Protein AF-A0A965KS32-F1 (afdb_monomer_lite)

Foldseek 3Di:
DPPPQAFQWKWFWKAFQPPRDIDTRATEGCFDQDCPPDNQAGPVRHGPVSHPYYDVGPVRLVVLCDDDPDRMRTVDIDTHGDD

Structure (mmCIF, N/CA/C/O backbone):
data_AF-A0A965KS32-F1
#
_entry.id   AF-A0A965KS32-F1
#
loop_
_atom_site.group_PDB
_atom_site.id
_atom_site.type_symbol
_atom_site.label_atom_id
_atom_site.label_alt_id
_atom_site.label_comp_id
_atom_site.label_asym_id
_atom_site.label_entity_id
_atom_site.label_seq_id
_atom_site.pdbx_PDB_ins_code
_atom_site.Cartn_x
_atom_site.Cartn_y
_atom_site.Cartn_z
_atom_site.occupancy
_atom_site.B_iso_or_equiv
_atom_site.auth_seq_id
_atom_site.auth_comp_id
_atom_site.auth_asym_id
_atom_site.auth_atom_id
_atom_site.pdbx_PDB_model_num
ATOM 1 N N . MET A 1 1 ? 20.712 -21.154 -5.088 1.00 40.56 1 MET A N 1
ATOM 2 C CA . MET A 1 1 ? 20.517 -19.900 -4.335 1.00 40.56 1 MET A CA 1
ATOM 3 C C . MET A 1 1 ? 19.048 -19.572 -4.479 1.00 40.56 1 MET A C 1
ATOM 5 O O . MET A 1 1 ? 18.605 -19.418 -5.605 1.00 40.56 1 MET A O 1
ATOM 9 N N . THR A 1 2 ? 18.270 -19.620 -3.404 1.00 44.31 2 THR A N 1
ATOM 10 C CA . THR A 1 2 ? 16.883 -19.144 -3.433 1.00 44.31 2 THR A CA 1
ATOM 11 C C . THR A 1 2 ? 16.954 -17.632 -3.604 1.00 44.31 2 THR A C 1
ATOM 13 O O . THR A 1 2 ? 17.351 -16.942 -2.669 1.00 44.31 2 THR A O 1
ATOM 16 N N . GLN A 1 3 ? 16.693 -17.127 -4.813 1.00 51.78 3 GLN A N 1
ATOM 17 C CA . GLN A 1 3 ? 16.404 -15.708 -4.988 1.00 51.78 3 GLN A CA 1
ATOM 18 C C . GLN A 1 3 ? 15.161 -15.435 -4.148 1.00 51.78 3 GLN A C 1
ATOM 20 O O . GLN A 1 3 ? 14.081 -15.940 -4.443 1.00 51.78 3 GLN A O 1
ATOM 25 N N . SER A 1 4 ? 15.334 -14.728 -3.038 1.00 58.56 4 SER A N 1
ATOM 26 C CA . SER A 1 4 ? 14.212 -14.097 -2.366 1.00 58.56 4 SER A CA 1
ATOM 27 C C . SER A 1 4 ? 13.691 -13.057 -3.353 1.00 58.56 4 SER A C 1
ATOM 29 O O . SER A 1 4 ? 14.357 -12.041 -3.545 1.00 58.56 4 SER A O 1
ATOM 31 N N . ASN A 1 5 ? 12.584 -13.337 -4.046 1.00 78.75 5 ASN A N 1
ATOM 32 C CA . ASN A 1 5 ? 11.924 -12.318 -4.856 1.00 78.75 5 ASN A CA 1
ATOM 33 C C . ASN A 1 5 ? 11.577 -11.168 -3.910 1.00 78.75 5 ASN A C 1
ATOM 35 O O . ASN A 1 5 ? 10.799 -11.346 -2.974 1.00 78.75 5 ASN A O 1
ATOM 39 N N . GLN A 1 6 ? 12.227 -10.022 -4.094 1.00 87.19 6 GLN A N 1
ATOM 40 C CA . GLN A 1 6 ? 11.881 -8.815 -3.361 1.00 87.19 6 GLN A CA 1
ATOM 41 C C . GLN A 1 6 ? 10.502 -8.361 -3.859 1.00 87.19 6 GLN A C 1
ATOM 43 O O . GLN A 1 6 ? 10.285 -8.363 -5.075 1.00 87.19 6 GLN A O 1
ATOM 48 N N . PRO A 1 7 ? 9.557 -8.027 -2.965 1.00 93.75 7 PRO A N 1
ATOM 49 C CA . PRO A 1 7 ? 8.279 -7.490 -3.401 1.00 93.75 7 PRO A CA 1
ATOM 50 C C . PRO A 1 7 ? 8.490 -6.139 -4.090 1.00 93.75 7 PRO A C 1
ATOM 52 O O . PRO A 1 7 ? 9.342 -5.353 -3.675 1.00 93.75 7 PRO A O 1
ATOM 55 N N . ILE A 1 8 ? 7.709 -5.891 -5.135 1.00 94.81 8 ILE A N 1
ATOM 56 C CA . ILE A 1 8 ? 7.701 -4.633 -5.900 1.00 94.81 8 ILE A CA 1
ATOM 57 C C . ILE A 1 8 ? 6.576 -3.689 -5.458 1.00 94.81 8 ILE A C 1
ATOM 59 O O . ILE A 1 8 ? 6.531 -2.538 -5.877 1.00 94.81 8 ILE A O 1
ATOM 63 N N . GLY A 1 9 ? 5.674 -4.179 -4.611 1.00 96.19 9 GLY A N 1
ATOM 64 C CA . GLY A 1 9 ? 4.531 -3.440 -4.097 1.00 96.19 9 GLY A CA 1
ATOM 65 C C . GLY A 1 9 ? 3.595 -4.346 -3.308 1.00 96.19 9 GLY A C 1
ATOM 66 O O . GLY A 1 9 ? 3.963 -5.466 -2.929 1.00 96.19 9 GLY A O 1
ATOM 67 N N . ALA A 1 10 ? 2.369 -3.884 -3.089 1.00 97.38 10 ALA A N 1
ATOM 68 C CA . ALA A 1 10 ? 1.302 -4.664 -2.480 1.00 97.38 10 ALA A CA 1
ATOM 69 C C . ALA A 1 10 ? -0.078 -4.225 -2.979 1.00 97.38 10 ALA A C 1
ATOM 71 O O . ALA A 1 10 ? -0.329 -3.035 -3.140 1.00 97.38 10 ALA A O 1
ATOM 72 N N . TYR A 1 11 ? -0.993 -5.175 -3.150 1.00 97.31 11 TYR A N 1
ATOM 73 C CA . TYR A 1 11 ? -2.415 -4.860 -3.285 1.00 97.31 11 TYR A CA 1
ATOM 74 C C . TYR A 1 11 ? -3.034 -4.813 -1.897 1.00 97.31 11 TYR A C 1
ATOM 76 O O . TYR A 1 11 ? -2.897 -5.765 -1.129 1.00 97.31 11 TYR A O 1
ATOM 84 N N . ALA A 1 12 ? -3.702 -3.716 -1.571 1.00 97.19 12 ALA A N 1
ATOM 85 C CA . ALA A 1 12 ? -4.235 -3.460 -0.248 1.00 97.19 12 ALA A CA 1
ATOM 86 C C . ALA A 1 12 ? -5.747 -3.227 -0.260 1.00 97.19 12 ALA A C 1
ATOM 88 O O . ALA A 1 12 ? -6.339 -2.750 -1.231 1.00 97.19 12 ALA A O 1
ATOM 89 N N . VAL A 1 13 ? -6.348 -3.550 0.881 1.00 97.56 13 VAL A N 1
ATOM 90 C CA . VAL A 1 13 ? -7.675 -3.091 1.278 1.00 97.56 13 VAL A CA 1
ATOM 91 C C . VAL A 1 13 ? -7.474 -1.906 2.206 1.00 97.56 13 VAL A C 1
ATOM 93 O O . VAL A 1 13 ? -6.756 -2.022 3.205 1.00 97.56 13 VAL A O 1
ATOM 96 N N . ILE A 1 14 ? -8.108 -0.783 1.892 1.00 96.81 14 ILE A N 1
ATOM 97 C CA . ILE A 1 14 ? -8.055 0.427 2.715 1.00 96.81 14 ILE A CA 1
ATOM 98 C C . ILE A 1 14 ? -9.439 0.765 3.253 1.00 96.81 14 ILE A C 1
ATOM 100 O O . ILE A 1 14 ? -10.452 0.405 2.657 1.00 96.81 14 ILE A O 1
ATOM 104 N N . GLN A 1 15 ? -9.474 1.511 4.351 1.00 96.31 15 GLN A N 1
ATOM 105 C CA . GLN A 1 15 ? -10.667 2.192 4.834 1.00 96.31 15 GLN A CA 1
ATOM 106 C C . GLN A 1 15 ? -10.455 3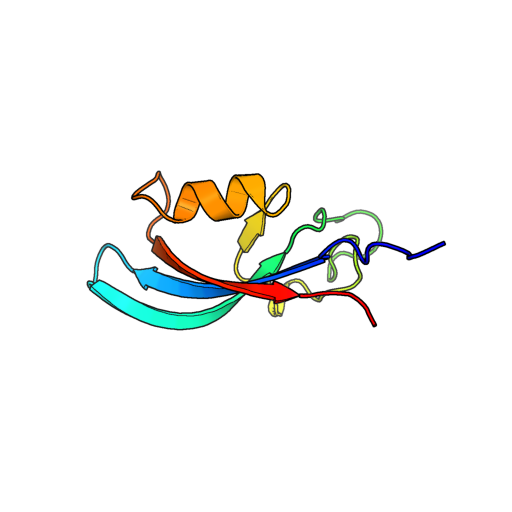.703 4.773 1.00 96.31 15 GLN A C 1
ATOM 108 O O . GLN A 1 15 ? -9.525 4.222 5.395 1.00 96.31 15 GLN A O 1
ATOM 113 N N . TRP A 1 16 ? -11.348 4.414 4.091 1.00 95.31 16 TRP A N 1
ATOM 114 C CA . TRP A 1 16 ? -11.382 5.874 4.077 1.00 95.31 16 TRP A CA 1
ATOM 115 C C . TRP A 1 16 ? -11.817 6.410 5.441 1.00 95.31 16 TRP A C 1
ATOM 117 O O . TRP A 1 16 ? -12.820 5.969 6.006 1.00 95.31 16 TRP A O 1
ATOM 127 N N . LEU A 1 17 ? -11.072 7.365 5.998 1.00 92.81 17 LEU A N 1
ATOM 128 C CA . LEU A 1 17 ? -11.299 7.843 7.365 1.00 92.81 17 LEU A CA 1
ATOM 129 C C . LEU A 1 17 ? -12.500 8.781 7.498 1.00 92.81 17 LEU A C 1
ATOM 131 O O . LEU A 1 17 ? -13.114 8.813 8.565 1.00 92.81 17 LEU A O 1
ATOM 135 N N . ASP A 1 18 ? -12.830 9.519 6.439 1.00 92.69 18 ASP A N 1
ATOM 136 C CA . ASP A 1 18 ? -13.958 10.455 6.419 1.00 92.69 18 ASP A CA 1
ATOM 137 C C . ASP A 1 18 ? -15.308 9.723 6.342 1.00 92.69 18 ASP A C 1
ATOM 139 O O . ASP A 1 18 ? -16.204 9.959 7.152 1.00 92.69 18 ASP A O 1
ATOM 143 N N . SER A 1 19 ? -15.428 8.777 5.407 1.00 94.25 19 SER A N 1
ATOM 144 C CA . SER A 1 19 ? -16.688 8.076 5.122 1.00 94.25 19 SER A CA 1
ATOM 145 C C . SER A 1 19 ? -16.799 6.701 5.792 1.00 94.25 19 SER A C 1
ATOM 147 O O . SER A 1 19 ? -17.882 6.120 5.840 1.00 94.25 19 SER A O 1
ATOM 149 N N . ASN A 1 20 ? -15.699 6.186 6.356 1.00 92.50 20 ASN A N 1
ATOM 150 C CA . ASN A 1 20 ? -15.607 4.841 6.931 1.00 92.50 20 ASN A CA 1
ATOM 151 C C . ASN A 1 20 ? -15.969 3.729 5.919 1.00 92.50 20 ASN A C 1
ATOM 153 O O . ASN A 1 20 ? -16.437 2.658 6.309 1.00 92.50 20 ASN A O 1
ATOM 157 N N . GLU A 1 21 ? -15.763 4.004 4.628 1.00 96.38 21 GLU A N 1
ATOM 158 C CA . GLU A 1 21 ? -15.955 3.067 3.521 1.00 96.38 21 GLU A CA 1
ATOM 159 C C . GLU A 1 21 ? -14.667 2.289 3.260 1.00 96.38 21 GLU A C 1
ATOM 161 O O . GLU A 1 21 ? -13.573 2.853 3.304 1.00 96.38 21 GLU A O 1
ATOM 166 N N . GLU A 1 22 ? -14.806 0.997 2.979 1.00 96.62 22 GLU A N 1
ATOM 167 C CA . GLU A 1 22 ? -13.698 0.122 2.607 1.00 96.62 22 GLU A CA 1
ATOM 168 C C . GLU A 1 22 ? -13.623 -0.010 1.085 1.00 96.62 22 GLU A C 1
ATOM 170 O O . GLU A 1 22 ? -14.653 -0.05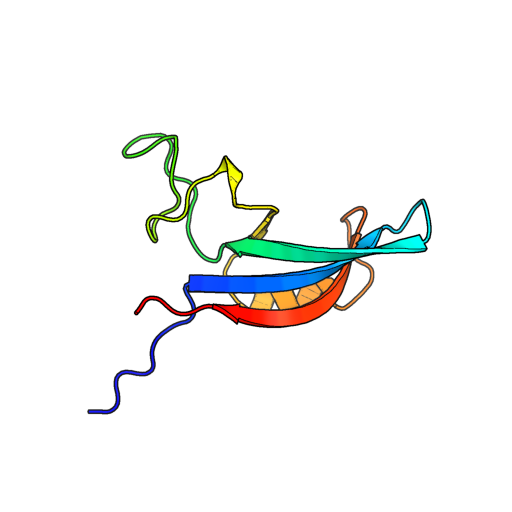3 0.408 1.00 96.62 22 GLU A O 1
ATOM 175 N N . GLY A 1 23 ? -12.411 -0.113 0.548 1.00 95.62 23 GLY A N 1
ATOM 176 C CA . GLY A 1 23 ? -12.197 -0.457 -0.852 1.00 95.62 23 GLY A CA 1
ATOM 177 C C . GLY A 1 23 ? -10.991 -1.373 -1.024 1.00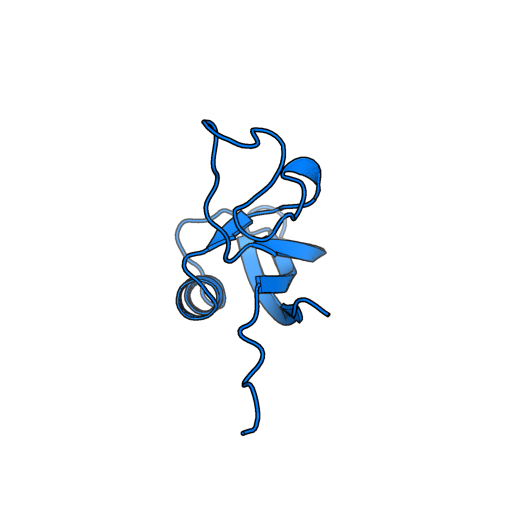 95.62 23 GLY A C 1
ATOM 178 O O . GLY A 1 23 ? -10.016 -1.284 -0.273 1.00 95.62 23 GLY A O 1
ATOM 179 N N . ASP A 1 24 ? -11.085 -2.271 -1.999 1.00 96.12 24 ASP A N 1
ATOM 180 C CA . ASP A 1 24 ? -10.072 -3.266 -2.332 1.00 96.12 24 ASP A CA 1
ATOM 181 C C . ASP A 1 24 ? -9.390 -2.975 -3.675 1.00 96.12 24 ASP A C 1
ATOM 183 O O . ASP A 1 24 ? -9.874 -2.192 -4.491 1.00 96.12 24 ASP A O 1
ATOM 187 N N . GLY A 1 25 ? -8.245 -3.622 -3.898 1.00 94.19 25 GLY A N 1
ATOM 188 C CA . GLY A 1 25 ? -7.521 -3.540 -5.167 1.00 94.19 25 GLY A CA 1
ATOM 189 C C . GLY A 1 25 ? -6.633 -2.305 -5.317 1.00 94.19 25 GLY A C 1
ATOM 190 O O . GLY A 1 25 ? -6.147 -2.047 -6.414 1.00 94.19 25 GLY A O 1
ATOM 191 N N . TYR A 1 26 ? -6.376 -1.562 -4.239 1.00 96.56 26 TYR A N 1
ATOM 192 C CA . TYR A 1 26 ? -5.463 -0.422 -4.273 1.00 96.56 26 TYR A CA 1
ATOM 193 C C . TYR A 1 26 ? -4.015 -0.895 -4.303 1.00 96.56 26 TYR A C 1
ATOM 195 O O . TYR A 1 26 ? -3.569 -1.589 -3.388 1.00 96.56 26 TYR A O 1
ATOM 203 N N . TYR A 1 27 ? -3.276 -0.523 -5.343 1.00 97.12 27 TYR A N 1
ATOM 204 C CA . TYR A 1 27 ? -1.881 -0.916 -5.478 1.00 97.12 27 TYR A CA 1
ATOM 205 C C . TYR A 1 27 ? -0.942 0.112 -4.841 1.00 97.12 27 TYR A C 1
ATOM 207 O O . TYR A 1 27 ? -0.918 1.281 -5.220 1.00 97.12 27 TYR A O 1
ATOM 215 N N . PHE A 1 28 ? -0.143 -0.346 -3.886 1.00 96.31 28 PHE A N 1
ATOM 216 C CA . PHE A 1 28 ? 0.918 0.417 -3.249 1.00 96.31 28 PHE A CA 1
ATOM 217 C C . PHE A 1 28 ? 2.245 0.027 -3.895 1.00 96.31 28 PHE A C 1
ATOM 219 O O . PHE A 1 28 ? 2.678 -1.119 -3.754 1.00 96.31 28 PHE A O 1
ATOM 226 N N . SER A 1 29 ? 2.883 0.953 -4.607 1.00 95.69 29 SER A N 1
ATOM 227 C CA . SER A 1 29 ? 4.178 0.698 -5.237 1.00 95.69 29 SER A CA 1
ATOM 228 C C . SER A 1 29 ? 5.318 0.829 -4.226 1.00 95.69 29 SER A C 1
ATOM 230 O O . SER A 1 29 ? 5.313 1.736 -3.395 1.00 95.69 29 SER A O 1
ATOM 232 N N . PHE A 1 30 ? 6.304 -0.072 -4.313 1.00 95.19 30 PHE A N 1
ATOM 233 C CA . PHE A 1 30 ? 7.595 0.060 -3.624 1.00 95.19 30 PHE A CA 1
ATOM 234 C C . PHE A 1 30 ? 8.702 0.615 -4.526 1.00 95.19 30 PHE A C 1
ATOM 236 O O . PHE A 1 30 ? 9.874 0.614 -4.147 1.00 95.19 30 PHE A O 1
ATOM 243 N N . GLY A 1 31 ? 8.341 0.999 -5.748 1.00 90.94 31 GLY A N 1
ATOM 244 C CA . GLY A 1 31 ? 9.219 1.654 -6.698 1.00 90.94 31 GLY A CA 1
ATOM 245 C C . GLY A 1 31 ? 9.372 3.139 -6.401 1.00 90.94 31 GLY A C 1
ATOM 246 O O . GLY A 1 31 ? 8.655 3.727 -5.597 1.00 90.94 31 GLY A O 1
ATOM 247 N N . GLU A 1 32 ? 10.323 3.751 -7.090 1.00 87.50 32 GLU A N 1
ATOM 248 C CA . GLU A 1 32 ? 10.529 5.194 -7.071 1.00 87.50 32 GLU A CA 1
ATOM 249 C C . GLU A 1 32 ? 9.883 5.792 -8.318 1.00 87.50 32 GLU A C 1
ATOM 251 O O . GLU A 1 32 ? 10.061 5.265 -9.421 1.00 87.50 32 GLU A O 1
ATOM 256 N N . TYR A 1 33 ? 9.164 6.898 -8.143 1.00 79.19 33 TYR A N 1
ATOM 257 C CA . TYR A 1 33 ? 8.689 7.715 -9.254 1.00 79.19 33 TYR A CA 1
ATOM 258 C C . TYR A 1 33 ? 9.891 8.317 -10.002 1.00 79.19 33 TYR A C 1
ATOM 260 O O . TYR A 1 33 ? 10.779 8.904 -9.378 1.00 79.19 33 TYR A O 1
ATOM 268 N N . ASN A 1 34 ? 9.948 8.163 -11.329 1.00 70.44 34 ASN A N 1
ATOM 269 C CA . ASN A 1 34 ? 11.101 8.562 -12.144 1.00 70.44 34 ASN A CA 1
ATOM 270 C C . ASN A 1 34 ? 10.685 9.434 -13.337 1.00 70.44 34 ASN A C 1
ATOM 272 O O . ASN A 1 34 ? 10.628 8.971 -14.477 1.00 70.44 34 ASN A O 1
ATOM 276 N N . GLU A 1 35 ? 10.473 10.727 -13.075 1.00 68.94 35 GLU A N 1
ATOM 277 C CA . GLU A 1 35 ? 10.059 11.705 -14.094 1.00 68.94 35 GLU A CA 1
ATOM 278 C C . GLU A 1 35 ? 11.048 11.857 -15.267 1.00 68.94 35 GLU A C 1
ATOM 280 O O . GLU A 1 35 ? 10.649 12.232 -16.369 1.00 68.94 35 GLU A O 1
ATOM 285 N N . ASP A 1 36 ? 12.334 11.562 -15.050 1.00 70.81 36 ASP A N 1
ATOM 286 C CA . ASP A 1 36 ? 13.398 11.793 -16.032 1.00 70.81 36 ASP A CA 1
ATOM 287 C C . ASP A 1 36 ? 13.525 10.678 -17.087 1.00 70.81 36 ASP A C 1
ATOM 289 O O . ASP A 1 36 ? 14.030 10.935 -18.184 1.00 70.81 36 ASP A O 1
ATOM 293 N N . ASN A 1 37 ? 13.123 9.438 -16.778 1.00 63.62 37 ASN A N 1
ATOM 294 C CA . ASN A 1 37 ? 13.352 8.284 -17.666 1.00 63.62 37 ASN A CA 1
ATOM 295 C C . ASN A 1 37 ? 12.076 7.645 -18.207 1.00 63.62 37 ASN A C 1
ATOM 297 O O . ASN A 1 37 ? 12.074 7.218 -19.362 1.00 63.62 37 ASN A O 1
ATOM 301 N N . ASP A 1 38 ? 11.025 7.558 -17.396 1.00 70.88 38 ASP A N 1
ATOM 302 C CA . ASP A 1 38 ? 9.738 7.006 -17.806 1.00 70.88 38 ASP A CA 1
ATOM 303 C C . ASP A 1 38 ? 8.648 7.681 -16.961 1.00 70.88 38 ASP A C 1
ATOM 305 O O . ASP A 1 38 ? 8.385 7.248 -15.844 1.00 70.88 38 ASP A O 1
ATOM 309 N N . PRO A 1 39 ? 8.058 8.788 -17.444 1.00 75.31 39 PRO A N 1
ATOM 310 C CA . PRO A 1 39 ? 7.120 9.586 -16.654 1.00 75.31 39 PRO A CA 1
ATOM 311 C C . PRO A 1 39 ? 5.779 8.880 -16.414 1.00 75.31 39 PRO A C 1
ATOM 313 O O . PRO A 1 39 ? 4.906 9.466 -15.783 1.00 75.31 39 PRO A O 1
ATOM 316 N N . ASP A 1 40 ? 5.602 7.684 -16.981 1.00 85.25 40 ASP A N 1
ATOM 317 C CA . ASP A 1 40 ? 4.375 6.905 -16.905 1.00 85.25 40 ASP A CA 1
ATOM 318 C C . ASP A 1 40 ? 4.548 5.617 -16.080 1.00 85.25 40 ASP A C 1
ATOM 320 O O . ASP A 1 40 ? 3.571 4.873 -15.950 1.00 85.25 40 ASP A O 1
ATOM 324 N N . HIS A 1 41 ? 5.757 5.302 -15.583 1.00 88.94 41 HIS A N 1
ATOM 325 C CA . HIS A 1 41 ? 6.028 4.089 -14.808 1.00 88.94 41 HIS A CA 1
ATOM 326 C C . HIS A 1 41 ? 6.975 4.311 -13.615 1.00 88.94 41 HIS A C 1
ATOM 328 O O . HIS A 1 41 ? 7.940 5.073 -13.676 1.00 88.94 41 HIS A O 1
ATOM 334 N N . ASP A 1 42 ? 6.783 3.520 -12.558 1.00 87.62 42 ASP A N 1
ATOM 335 C CA . ASP A 1 42 ? 7.729 3.419 -11.447 1.00 87.62 42 ASP A CA 1
ATOM 336 C C . ASP A 1 42 ? 9.042 2.705 -11.836 1.00 87.62 42 ASP A C 1
ATOM 338 O O . ASP A 1 42 ? 9.196 2.109 -12.910 1.00 87.62 42 ASP A O 1
ATOM 342 N N . SER A 1 43 ? 10.005 2.686 -10.912 1.00 88.44 43 SER A N 1
ATOM 343 C CA . SER A 1 43 ? 11.295 2.003 -11.098 1.00 88.44 43 SER A CA 1
ATOM 344 C C . SER A 1 43 ? 11.209 0.478 -11.306 1.00 88.44 43 SER A C 1
ATOM 346 O O . SER A 1 43 ? 12.195 -0.143 -11.725 1.00 88.44 43 SER A O 1
ATOM 348 N N . PHE A 1 44 ? 10.051 -0.147 -11.070 1.00 88.31 44 PHE A N 1
ATOM 349 C CA . PHE A 1 44 ? 9.784 -1.558 -11.351 1.00 88.31 44 PHE A CA 1
ATOM 350 C C . PHE A 1 44 ? 9.020 -1.794 -12.662 1.00 88.31 44 PHE A C 1
ATOM 352 O O . PHE A 1 44 ? 8.942 -2.953 -13.101 1.00 88.31 44 PHE A O 1
ATOM 359 N N . GLY A 1 45 ? 8.567 -0.736 -13.337 1.00 87.62 45 GLY A N 1
ATOM 360 C CA . GLY A 1 45 ? 7.808 -0.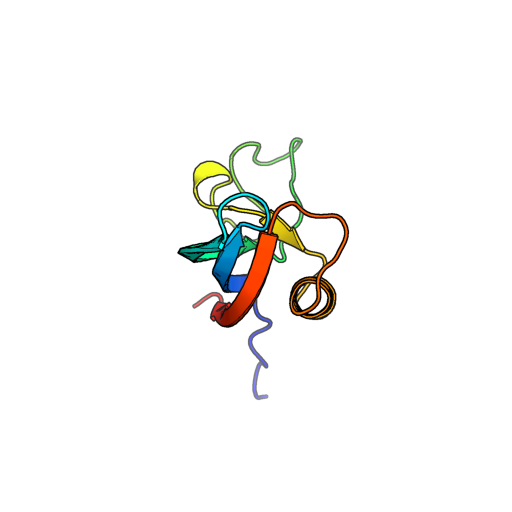770 -14.584 1.00 87.62 45 GLY A CA 1
ATOM 361 C C . GLY A 1 45 ? 6.294 -0.895 -14.391 1.00 87.62 45 GLY A C 1
ATOM 362 O O . GLY A 1 45 ? 5.622 -1.380 -15.300 1.00 87.62 45 GLY A O 1
ATOM 363 N N . VAL A 1 46 ? 5.758 -0.531 -13.224 1.00 89.38 46 VAL A N 1
ATOM 364 C CA . VAL A 1 46 ? 4.310 -0.418 -12.978 1.00 89.38 46 VAL A CA 1
ATOM 365 C C . VAL A 1 46 ? 3.844 0.960 -13.414 1.00 89.38 46 VAL A C 1
ATOM 367 O O . VAL A 1 46 ? 4.507 1.940 -13.104 1.00 89.38 46 VAL A O 1
ATOM 370 N N . ARG A 1 47 ? 2.716 1.044 -14.126 1.00 89.88 47 ARG A N 1
ATOM 371 C CA . ARG A 1 47 ? 2.202 2.326 -14.618 1.00 89.88 47 ARG A CA 1
ATOM 372 C C . ARG A 1 47 ? 1.707 3.201 -13.476 1.00 89.88 47 ARG A C 1
ATOM 374 O O . ARG A 1 47 ? 0.982 2.708 -12.620 1.00 89.88 47 ARG A O 1
ATOM 381 N N . ASP A 1 48 ? 2.008 4.492 -13.525 1.00 87.56 48 ASP A N 1
ATOM 382 C CA . ASP A 1 48 ? 1.570 5.465 -12.517 1.00 87.56 48 ASP A CA 1
ATOM 383 C C . ASP A 1 48 ? 0.048 5.496 -12.325 1.00 87.56 48 ASP A C 1
ATOM 385 O O . ASP A 1 48 ? -0.426 5.549 -11.194 1.00 87.56 48 ASP A O 1
ATOM 389 N N . ASP A 1 49 ? -0.731 5.380 -13.408 1.00 90.31 49 ASP A N 1
ATOM 390 C CA . ASP A 1 49 ? -2.204 5.323 -13.348 1.00 90.31 49 ASP A CA 1
ATOM 391 C C . ASP A 1 49 ? -2.741 4.113 -12.559 1.00 90.31 49 ASP A C 1
ATOM 393 O O . ASP A 1 49 ? -3.875 4.142 -12.075 1.00 90.31 49 ASP A O 1
ATOM 397 N N . ASP A 1 50 ? -1.948 3.044 -12.448 1.00 91.62 50 ASP A N 1
ATOM 398 C CA . ASP A 1 50 ? -2.298 1.840 -11.694 1.00 91.62 50 ASP A CA 1
ATOM 399 C C . ASP A 1 50 ? -1.826 1.930 -10.227 1.00 91.62 50 ASP A C 1
ATOM 401 O O . ASP A 1 50 ? -2.184 1.073 -9.418 1.00 91.62 50 ASP A O 1
ATOM 405 N N . ILE A 1 51 ? -1.042 2.953 -9.858 1.00 94.25 51 ILE A N 1
ATOM 406 C CA . ILE A 1 51 ? -0.487 3.143 -8.513 1.00 94.25 51 ILE A CA 1
ATOM 407 C C . ILE A 1 51 ? -1.411 4.045 -7.700 1.00 94.25 51 ILE A C 1
ATOM 409 O O . ILE A 1 51 ? -1.628 5.215 -8.002 1.00 94.25 51 ILE A O 1
ATOM 413 N N . PHE A 1 52 ? -1.931 3.503 -6.604 1.00 95.38 52 PHE A N 1
ATOM 414 C CA . PHE A 1 52 ? -2.703 4.275 -5.640 1.00 95.38 52 PHE A CA 1
ATOM 415 C C . PHE A 1 52 ? -1.800 5.138 -4.756 1.00 95.38 52 PHE A C 1
ATOM 417 O O . PHE A 1 52 ? -2.120 6.292 -4.476 1.00 95.38 52 PHE A O 1
ATOM 424 N N . PHE A 1 53 ? -0.687 4.569 -4.288 1.00 94.06 53 PHE A N 1
ATOM 425 C CA . PHE A 1 53 ? 0.215 5.245 -3.363 1.00 94.06 53 PHE A CA 1
ATOM 426 C C . PHE A 1 53 ? 1.639 4.686 -3.450 1.00 94.06 53 PHE A C 1
ATOM 428 O O . PHE A 1 53 ? 1.837 3.503 -3.731 1.00 94.06 53 PHE A O 1
ATOM 435 N N . TYR A 1 54 ? 2.628 5.530 -3.175 1.00 93.56 54 TYR A N 1
ATOM 436 C CA . TYR A 1 54 ? 4.043 5.165 -3.159 1.00 93.56 54 TYR A CA 1
ATOM 437 C C . TYR A 1 54 ? 4.533 4.922 -1.732 1.00 93.56 54 TYR A C 1
ATOM 439 O O . TYR A 1 54 ? 4.190 5.668 -0.819 1.00 93.56 54 TYR A O 1
ATOM 447 N N . CYS A 1 55 ? 5.341 3.884 -1.535 1.00 93.19 55 CYS A N 1
ATOM 448 C CA . CYS A 1 55 ? 5.944 3.543 -0.249 1.00 93.19 55 CYS A CA 1
ATOM 449 C C . CYS A 1 55 ? 7.420 3.172 -0.420 1.00 93.19 55 CYS A C 1
ATOM 451 O O . CYS A 1 55 ? 7.783 2.491 -1.372 1.00 93.19 55 CYS A O 1
ATOM 453 N N . ASP A 1 56 ? 8.256 3.478 0.564 1.00 91.56 56 ASP A N 1
ATOM 454 C CA . ASP A 1 56 ? 9.635 3.002 0.704 1.00 91.56 56 ASP A CA 1
ATOM 455 C C . ASP A 1 56 ? 9.659 1.521 1.148 1.00 91.56 56 ASP A C 1
ATOM 457 O O . ASP A 1 56 ? 10.263 1.110 2.135 1.00 91.56 56 ASP A O 1
ATOM 461 N N . GLY A 1 57 ? 8.922 0.658 0.453 1.00 92.25 57 GLY A N 1
ATOM 462 C CA . GLY A 1 57 ? 8.802 -0.757 0.787 1.00 92.25 57 GLY A CA 1
ATOM 463 C C . GLY A 1 57 ? 7.749 -1.096 1.848 1.00 92.25 57 GLY A C 1
ATOM 464 O O . GLY A 1 57 ? 6.995 -0.268 2.359 1.00 92.25 57 GLY A O 1
ATOM 465 N N . GLU A 1 58 ? 7.718 -2.381 2.221 1.00 94.44 58 GLU A N 1
ATOM 466 C CA . GLU A 1 58 ? 6.697 -2.942 3.122 1.00 94.44 58 GLU A CA 1
ATOM 467 C C . GLU A 1 58 ? 6.695 -2.285 4.516 1.00 94.44 58 GLU A C 1
ATOM 469 O O . GLU A 1 58 ? 5.685 -2.289 5.219 1.00 94.44 58 GLU A O 1
ATOM 474 N N . HIS A 1 59 ? 7.829 -1.735 4.950 1.00 93.44 59 HIS A N 1
ATOM 475 C CA . HIS A 1 59 ? 7.933 -1.133 6.273 1.00 93.44 59 HIS A CA 1
ATOM 476 C C . HIS A 1 59 ? 7.101 0.152 6.392 1.00 93.44 59 HIS A C 1
ATOM 478 O O . HIS A 1 59 ? 6.454 0.351 7.422 1.00 93.44 59 HIS A O 1
ATOM 484 N N . GLU A 1 60 ? 7.067 0.976 5.342 1.00 92.94 60 GLU A N 1
ATOM 485 C CA . GLU A 1 60 ? 6.212 2.158 5.287 1.00 92.94 60 GLU A CA 1
ATOM 486 C C . GLU A 1 60 ? 4.745 1.756 5.105 1.00 92.94 60 GLU A C 1
ATOM 488 O O . GLU A 1 60 ? 3.891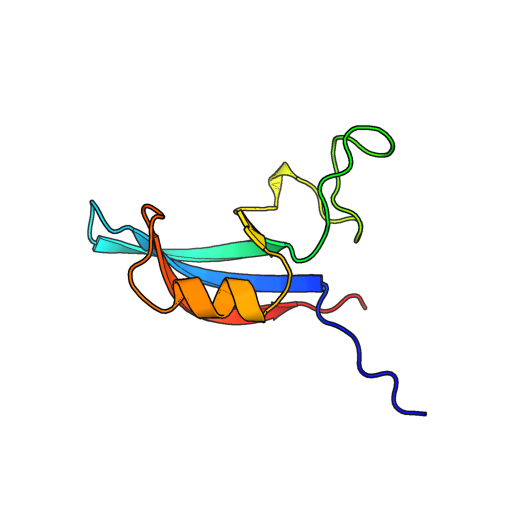 2.256 5.835 1.00 92.94 60 GLU A O 1
ATOM 493 N N . LEU A 1 61 ? 4.452 0.742 4.280 1.00 93.12 61 LEU A N 1
ATOM 494 C CA . LEU A 1 61 ? 3.091 0.204 4.144 1.00 93.12 61 LEU A CA 1
ATOM 495 C C . LEU A 1 61 ? 2.493 -0.223 5.497 1.00 93.12 61 LEU A C 1
ATOM 497 O O . LEU A 1 61 ? 1.349 0.096 5.820 1.00 93.12 61 LEU A O 1
ATOM 501 N N . LYS A 1 62 ? 3.286 -0.908 6.331 1.00 93.50 62 LYS A N 1
ATOM 502 C CA . LYS A 1 62 ? 2.883 -1.316 7.688 1.00 93.50 62 LYS A CA 1
ATOM 503 C C . LYS A 1 62 ? 2.579 -0.137 8.604 1.00 93.50 62 LYS A C 1
ATOM 505 O O . LYS A 1 62 ? 1.792 -0.300 9.536 1.00 93.50 62 LYS A O 1
ATOM 510 N N . SER A 1 63 ? 3.174 1.031 8.370 1.00 93.19 63 SER A N 1
ATOM 511 C CA . SER A 1 63 ? 2.859 2.230 9.152 1.00 93.19 63 SER A CA 1
ATOM 512 C C . SER A 1 63 ? 1.402 2.670 8.944 1.00 93.19 63 SER A C 1
ATOM 514 O O . SER A 1 63 ? 0.741 3.080 9.904 1.00 93.19 63 SER A O 1
ATOM 516 N N . TYR A 1 64 ? 0.857 2.440 7.744 1.00 91.81 64 TYR A N 1
ATOM 517 C CA . TYR A 1 64 ? -0.533 2.735 7.398 1.00 91.81 64 TYR A CA 1
ATOM 518 C C . TYR A 1 64 ? -1.540 1.708 7.921 1.00 91.81 64 TYR A C 1
ATOM 520 O O . TYR A 1 64 ? -2.735 1.936 7.785 1.00 91.81 64 TYR A O 1
ATOM 528 N N . LEU A 1 65 ? -1.111 0.620 8.576 1.00 88.94 65 LEU A N 1
ATOM 529 C CA . LEU A 1 65 ? -2.021 -0.268 9.327 1.00 88.94 65 LEU A CA 1
ATOM 530 C C . LEU A 1 65 ? -2.608 0.409 10.575 1.00 88.94 65 LEU A C 1
ATOM 532 O O . LEU A 1 65 ? -3.532 -0.098 11.212 1.00 88.94 65 LEU A O 1
ATOM 536 N N . THR A 1 66 ? -2.042 1.549 10.962 1.00 87.44 66 THR A N 1
ATOM 537 C CA . THR A 1 66 ? -2.538 2.394 12.045 1.00 87.44 66 THR A CA 1
ATOM 538 C C . THR A 1 66 ? -2.978 3.739 11.484 1.00 87.44 66 THR A C 1
ATOM 540 O O . THR A 1 66 ? -2.475 4.168 10.450 1.00 87.44 66 THR A O 1
ATOM 543 N N . LYS A 1 67 ? -3.919 4.420 12.155 1.00 77.19 67 LYS A N 1
ATOM 544 C CA . LYS A 1 67 ? -4.342 5.771 11.752 1.00 77.19 67 LYS A CA 1
ATOM 545 C C . LYS A 1 67 ? -3.138 6.718 11.763 1.00 77.19 67 LYS A C 1
ATOM 547 O O . LYS A 1 67 ? -2.648 7.065 12.838 1.00 77.19 67 LYS A O 1
ATOM 552 N N . GLY A 1 68 ? -2.684 7.089 10.569 1.00 77.38 68 GLY A N 1
ATOM 553 C CA . GLY A 1 68 ? -1.574 8.003 10.325 1.00 77.38 68 GLY A CA 1
ATOM 554 C C . GLY A 1 68 ? -2.048 9.385 9.877 1.00 77.38 68 GLY A C 1
ATOM 555 O O . GLY A 1 68 ? -3.110 9.850 10.288 1.00 77.38 68 GLY A O 1
ATOM 556 N N . SER A 1 69 ? -1.228 10.034 9.051 1.00 79.81 69 SER A N 1
ATOM 557 C CA . SER A 1 69 ? -1.502 11.358 8.474 1.00 79.81 69 SER A CA 1
ATOM 558 C C . SER A 1 69 ? -2.375 11.318 7.218 1.00 79.81 69 SER A C 1
ATOM 560 O O . SER A 1 69 ? -2.874 12.362 6.813 1.00 79.81 69 SER A O 1
ATOM 562 N N . GLU A 1 70 ? -2.541 10.142 6.614 1.00 89.94 70 GLU A N 1
ATOM 563 C CA . GLU A 1 70 ? -3.306 9.962 5.381 1.00 89.94 70 GLU A CA 1
ATOM 564 C C . GLU A 1 70 ? -4.811 9.853 5.653 1.00 89.94 70 GLU A C 1
ATOM 566 O O . GLU A 1 70 ? -5.246 9.434 6.730 1.00 89.94 70 GLU A O 1
ATOM 571 N N . ASP A 1 71 ? -5.615 10.158 4.634 1.00 92.88 71 ASP A N 1
ATOM 572 C CA . ASP A 1 71 ? -7.080 10.059 4.680 1.00 92.88 71 ASP A CA 1
ATOM 573 C C . ASP A 1 71 ? -7.601 8.608 4.609 1.00 92.88 71 ASP A C 1
ATOM 575 O O . ASP A 1 71 ? -8.812 8.367 4.565 1.00 92.88 71 ASP A O 1
ATOM 579 N N . PHE A 1 72 ? -6.698 7.626 4.633 1.00 94.69 72 PHE A N 1
ATOM 580 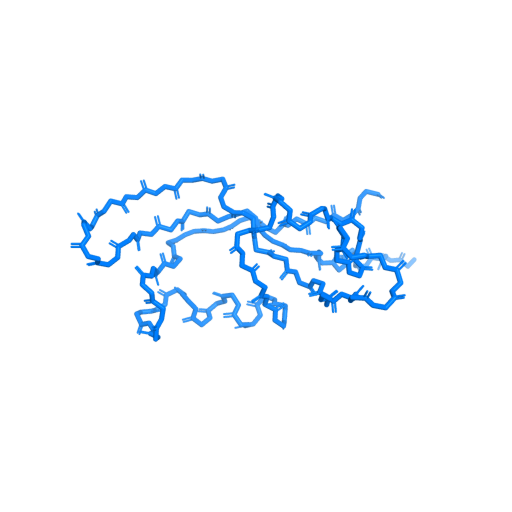C CA . PHE A 1 72 ? -6.998 6.201 4.648 1.00 94.69 72 PHE A CA 1
ATOM 581 C C . PHE A 1 72 ? -6.170 5.451 5.702 1.00 94.69 72 PHE A C 1
ATOM 583 O O . PHE A 1 72 ? -5.141 5.918 6.190 1.00 94.69 72 PHE A O 1
ATOM 590 N N . VAL A 1 73 ? -6.623 4.248 6.046 1.00 96.25 73 VAL A N 1
ATOM 591 C CA . VAL A 1 73 ? -5.858 3.254 6.811 1.00 96.25 73 VAL A CA 1
ATOM 592 C C . VAL A 1 73 ? -5.863 1.938 6.039 1.00 96.25 73 VAL A C 1
ATOM 594 O O . VAL A 1 73 ? -6.895 1.545 5.499 1.00 96.25 73 VAL A O 1
ATOM 597 N N . VAL A 1 74 ? -4.727 1.253 5.969 1.00 96.19 74 VAL A N 1
ATOM 598 C CA . VAL A 1 74 ? -4.623 -0.089 5.388 1.00 96.19 74 VAL A CA 1
ATOM 599 C C . VAL A 1 74 ? -5.190 -1.096 6.389 1.00 96.19 74 VAL A C 1
ATOM 601 O O . VAL A 1 74 ? -4.818 -1.103 7.559 1.00 96.19 74 VAL A O 1
ATOM 604 N N . ILE A 1 75 ? -6.094 -1.962 5.940 1.00 95.75 75 ILE A N 1
ATOM 605 C CA . ILE A 1 75 ? -6.700 -3.016 6.769 1.00 95.75 75 ILE A CA 1
ATOM 606 C C . ILE A 1 75 ? -6.011 -4.359 6.518 1.00 95.75 75 ILE A C 1
ATOM 608 O O . ILE A 1 75 ? -5.771 -5.133 7.445 1.00 95.75 75 ILE A O 1
ATOM 612 N N . ALA A 1 76 ? -5.694 -4.638 5.256 1.00 96.25 76 ALA A N 1
ATOM 613 C CA . ALA A 1 76 ? -5.044 -5.860 4.808 1.00 96.25 76 ALA A CA 1
ATOM 614 C C . ALA A 1 76 ? -4.245 -5.581 3.533 1.00 96.25 76 ALA A C 1
ATOM 616 O O . ALA A 1 76 ? -4.563 -4.645 2.802 1.00 96.25 76 ALA A O 1
ATOM 617 N N . TYR A 1 77 ? -3.227 -6.394 3.258 1.00 97.44 77 TYR A N 1
ATOM 618 C CA . TYR A 1 77 ? -2.494 -6.337 1.999 1.00 97.44 77 TYR A CA 1
ATOM 619 C C . TYR A 1 77 ? -1.885 -7.693 1.639 1.00 97.44 77 TYR A C 1
ATOM 621 O O . TYR A 1 77 ? -1.570 -8.497 2.519 1.00 97.44 77 TYR A O 1
ATOM 629 N N . ASP A 1 78 ? -1.661 -7.890 0.344 1.00 96.75 78 ASP A N 1
ATOM 630 C CA . ASP A 1 78 ? -0.915 -9.003 -0.232 1.00 96.75 78 ASP A CA 1
ATOM 631 C C . ASP A 1 78 ? 0.274 -8.460 -1.029 1.00 96.75 78 ASP A C 1
ATOM 633 O O . ASP A 1 78 ? 0.130 -7.566 -1.867 1.00 96.75 78 ASP A O 1
ATOM 637 N N . LEU A 1 79 ? 1.467 -8.993 -0.755 1.00 96.25 79 LEU A N 1
ATOM 638 C CA . LEU A 1 79 ? 2.697 -8.574 -1.425 1.00 96.25 79 LEU A CA 1
ATOM 639 C C . LEU A 1 79 ? 2.674 -8.967 -2.906 1.00 96.25 79 LEU A C 1
ATOM 641 O O . LEU A 1 79 ? 2.424 -10.121 -3.256 1.00 96.25 79 LEU A O 1
ATOM 645 N N . ALA A 1 80 ? 3.004 -8.008 -3.765 1.00 94.38 80 ALA A N 1
ATOM 646 C CA . ALA A 1 80 ? 3.177 -8.207 -5.193 1.00 94.38 80 ALA A CA 1
ATOM 647 C C . ALA A 1 80 ? 4.659 -8.425 -5.518 1.00 94.38 80 ALA A C 1
ATOM 649 O O . ALA A 1 80 ? 5.537 -7.725 -5.010 1.00 94.38 80 ALA A O 1
ATOM 650 N N . TYR A 1 81 ? 4.940 -9.386 -6.394 1.00 91.56 81 TYR A N 1
ATOM 651 C CA . TYR A 1 81 ? 6.290 -9.737 -6.827 1.00 91.56 81 TYR A CA 1
ATOM 652 C C . TYR A 1 81 ? 6.365 -9.680 -8.349 1.00 91.56 81 TYR A C 1
ATOM 654 O O . TYR A 1 81 ? 5.397 -10.016 -9.029 1.00 91.56 81 TYR A O 1
ATOM 662 N N . LYS A 1 82 ? 7.525 -9.290 -8.879 1.00 81.81 82 LYS A N 1
ATOM 663 C CA . LYS A 1 82 ? 7.799 -9.378 -10.315 1.00 81.81 82 LYS A CA 1
ATOM 664 C C . LYS A 1 82 ? 8.031 -10.846 -10.692 1.00 81.81 82 LYS A C 1
ATOM 666 O O . LYS A 1 82 ? 8.826 -11.515 -10.026 1.00 81.81 82 LYS A O 1
ATOM 671 N N . GLU A 1 83 ? 7.304 -11.332 -11.697 1.00 66.38 83 GLU A N 1
ATOM 672 C CA . GLU A 1 83 ? 7.476 -12.678 -12.274 1.00 66.38 83 GLU A CA 1
ATOM 673 C C . GLU A 1 83 ? 8.817 -12.847 -13.004 1.00 66.38 83 GLU A C 1
ATOM 675 O O . GLU A 1 83 ? 9.313 -11.859 -13.600 1.00 66.38 83 GLU A O 1
#

pLDDT: mean 88.1, std 11.94, range [40.56, 97.56]

Sequence (83 aa):
MTQSNQPIGAYAVIQWLDSNEEGDGYYFSFGEYNEDNDPDHDSFGVRDDDIFFYCDGEHELKSYLTKGSEDFVVIAYDLAYKE

Radius of gyration: 13.42 Å; chains: 1; bounding box: 37×32×30 Å

Secondary structure (DSSP, 8-state):
------EEEEEEEEEETTT--EEEEEEEE-SPB-TTT-TTBBTTS-BGGG-SEE-SSHHHHHHTTS--SSSEEEEEEEEEE--